Protein AF-A0A845ZPW6-F1 (afdb_monomer)

Solvent-accessible surface area (backbone atoms only — not 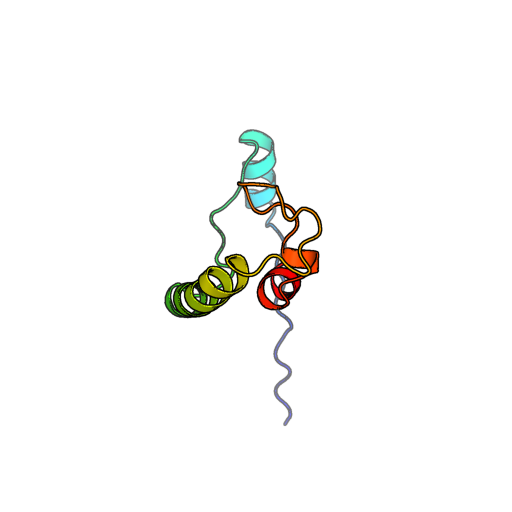comparable to full-atom values): 5092 Å² total; per-residue (Å²): 133,84,82,81,75,78,79,88,78,96,69,79,50,74,66,54,49,50,49,26,72,77,67,77,54,83,74,91,77,85,88,60,59,72,68,60,46,51,56,53,45,59,52,51,60,56,58,66,73,60,42,91,72,41,89,49,61,88,48,91,79,59,63,68,46,44,79,62,37,65,77,49,43,78,72,112

Secondary structure (DSSP, 8-state):
----PPPP--PPPHHHHHHHHHHS------SS-HHHHHHHHHHHHHHTT--TT-SSTT-TT-TTGGGT-HHHHTT-

Foldseek 3Di:
DDPDDDDDDDDDDPVQVVCCVVPVDGDDDDPDDPVVVVVLVVVVVVVLVDQPPQPCSPDPVSPPCLVPDVSSVVSD

pLDDT: mean 92.47, std 13.68, range [40.59, 98.62]

Radius of gyration: 17.67 Å; Cα contacts (8 Å, |Δi|>4): 40; chains: 1; bounding box: 32×47×40 Å

Structure (mmCIF, N/CA/C/O backbone):
data_AF-A0A845ZPW6-F1
#
_entry.id   AF-A0A845ZPW6-F1
#
loop_
_atom_site.group_PDB
_atom_site.id
_atom_site.type_symbol
_atom_site.label_atom_id
_atom_site.label_alt_id
_atom_site.label_comp_id
_atom_site.label_asym_id
_atom_site.label_entity_id
_atom_site.label_seq_id
_atom_site.pdbx_PDB_ins_code
_atom_site.Cartn_x
_atom_site.Cartn_y
_atom_site.Cartn_z
_atom_site.occupancy
_atom_site.B_iso_or_equiv
_atom_site.auth_seq_id
_atom_site.auth_comp_id
_atom_site.auth_asym_id
_atom_site.auth_atom_id
_atom_site.pdbx_PDB_model_num
ATOM 1 N N . MET A 1 1 ? 2.015 -37.075 14.354 1.00 40.59 1 MET A N 1
ATOM 2 C CA . MET A 1 1 ? 0.945 -36.100 14.657 1.00 40.59 1 MET A CA 1
ATOM 3 C C . MET A 1 1 ? 1.163 -34.886 13.772 1.00 40.59 1 MET A C 1
ATOM 5 O O . MET A 1 1 ? 2.217 -34.280 13.885 1.00 40.59 1 MET A O 1
ATOM 9 N N . LYS A 1 2 ? 0.246 -34.580 12.845 1.00 41.28 2 LYS A N 1
ATOM 10 C CA . LYS A 1 2 ? 0.271 -33.303 12.118 1.00 41.28 2 LYS A CA 1
ATOM 11 C C . LYS A 1 2 ? -0.350 -32.255 13.037 1.00 41.28 2 LYS A C 1
ATOM 13 O O . LYS A 1 2 ? -1.501 -32.409 13.434 1.00 41.28 2 LYS A O 1
ATOM 18 N N . THR A 1 3 ? 0.423 -31.249 13.420 1.00 41.81 3 THR A N 1
ATOM 19 C CA . THR A 1 3 ? -0.087 -30.052 14.088 1.00 41.81 3 THR A CA 1
ATOM 20 C C . THR A 1 3 ? -1.007 -29.329 13.112 1.00 41.81 3 THR A C 1
ATOM 22 O O . THR A 1 3 ? -0.559 -28.871 12.066 1.00 41.81 3 THR A O 1
ATOM 25 N N . ILE A 1 4 ? -2.300 -29.287 13.424 1.00 52.88 4 ILE A N 1
ATOM 26 C CA . ILE A 1 4 ? -3.265 -28.454 12.710 1.00 52.88 4 ILE A CA 1
ATOM 27 C C . ILE A 1 4 ? -3.054 -27.038 13.246 1.00 52.88 4 ILE A C 1
ATOM 29 O O . ILE A 1 4 ? -3.481 -26.727 14.355 1.00 52.88 4 ILE A O 1
ATOM 33 N N . THR A 1 5 ? -2.324 -26.206 12.511 1.00 56.47 5 THR A N 1
ATOM 34 C CA . THR A 1 5 ? -2.284 -24.765 12.774 1.00 56.47 5 THR A CA 1
ATOM 35 C C . THR A 1 5 ? -3.615 -24.180 12.323 1.00 56.47 5 THR A C 1
ATOM 37 O O . THR A 1 5 ? -4.025 -24.390 11.184 1.00 56.47 5 THR A O 1
ATOM 40 N N . ALA A 1 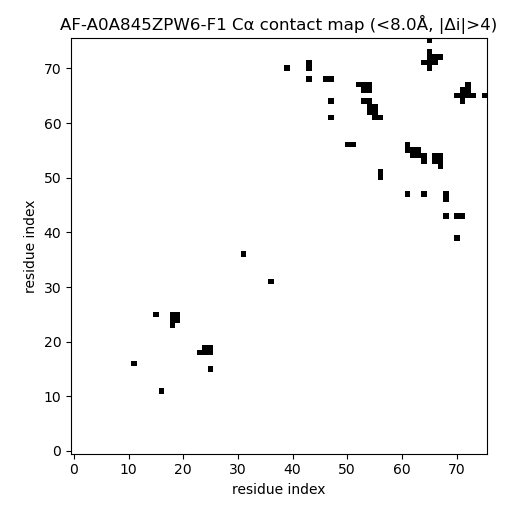6 ? -4.331 -23.512 13.227 1.00 64.81 6 ALA A N 1
ATOM 41 C CA . ALA A 1 6 ? -5.553 -22.807 12.867 1.00 64.81 6 ALA A CA 1
ATOM 42 C C . ALA A 1 6 ? -5.216 -21.683 11.876 1.00 64.81 6 ALA A C 1
ATOM 44 O O . ALA A 1 6 ? -4.286 -20.916 12.118 1.00 64.81 6 ALA A O 1
ATOM 45 N N . GLU A 1 7 ? -5.967 -21.600 10.778 1.00 70.00 7 GLU A N 1
ATOM 46 C CA . GLU A 1 7 ? -5.856 -20.506 9.810 1.00 70.00 7 GLU A CA 1
ATOM 47 C C . GLU A 1 7 ? -6.083 -19.154 10.509 1.00 70.00 7 GLU A C 1
ATOM 49 O O . GLU A 1 7 ? -7.028 -19.033 11.307 1.00 70.00 7 GLU A O 1
ATOM 54 N N . PRO A 1 8 ? -5.255 -18.133 10.233 1.00 68.81 8 PRO A N 1
ATOM 55 C CA . PRO A 1 8 ? -5.438 -16.817 10.818 1.00 68.81 8 PRO A CA 1
ATOM 56 C C . PRO A 1 8 ? -6.762 -16.199 10.348 1.00 68.81 8 PRO A C 1
ATOM 58 O O . PRO A 1 8 ? -7.174 -16.320 9.195 1.00 68.81 8 PRO A O 1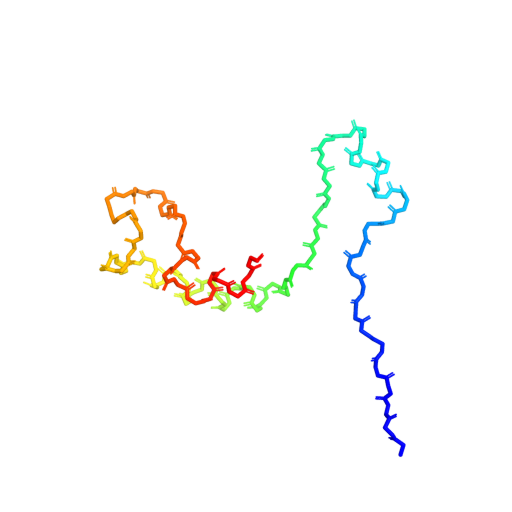
ATOM 61 N N . ARG A 1 9 ? -7.465 -15.542 11.274 1.00 85.38 9 ARG A N 1
ATOM 62 C CA . ARG A 1 9 ? -8.763 -14.904 11.030 1.00 85.38 9 ARG A CA 1
ATOM 63 C C . ARG A 1 9 ? -8.641 -13.397 11.223 1.00 85.38 9 ARG A C 1
ATOM 65 O O . ARG A 1 9 ? -8.577 -12.934 12.356 1.00 85.38 9 ARG A O 1
ATOM 72 N N . TYR A 1 10 ? -8.668 -12.647 10.126 1.00 91.25 10 TYR A N 1
ATOM 73 C CA . TYR A 1 10 ? -8.514 -11.188 10.112 1.00 91.25 10 TYR A CA 1
ATOM 74 C C . TYR A 1 10 ? -9.871 -10.461 10.065 1.00 91.25 10 TYR A C 1
ATOM 76 O O . TYR A 1 10 ? -10.165 -9.722 9.130 1.00 91.25 10 TYR A O 1
ATOM 84 N N . TYR A 1 11 ? -10.735 -10.706 11.055 1.00 94.38 11 TYR A N 1
ATOM 85 C CA . TYR A 1 11 ? -12.026 -10.016 11.176 1.00 94.38 11 TYR A CA 1
ATOM 86 C C . TYR A 1 11 ? -11.963 -8.930 12.240 1.00 94.38 11 TYR A C 1
ATOM 88 O O . TYR A 1 11 ? -11.363 -9.143 13.288 1.00 94.38 11 TYR A O 1
ATOM 96 N N . LEU A 1 12 ? -12.686 -7.832 12.013 1.00 96.06 12 LEU A N 1
ATOM 97 C CA . LEU A 1 12 ? -12.899 -6.832 13.052 1.00 96.06 12 LEU A CA 1
ATOM 98 C C . LEU A 1 12 ? -13.724 -7.407 14.211 1.00 96.06 12 LEU A C 1
ATOM 100 O O . LEU A 1 12 ? -14.770 -8.041 13.987 1.00 96.06 12 LEU A O 1
ATOM 104 N N . SER A 1 13 ? -13.291 -7.117 15.434 1.00 95.50 13 SER A N 1
ATOM 105 C CA . SER A 1 13 ? -14.062 -7.327 16.655 1.00 95.50 13 SER A CA 1
ATOM 106 C C . SER A 1 13 ? -15.328 -6.457 16.674 1.00 95.50 13 SER A C 1
ATOM 108 O O . SER A 1 13 ? -15.564 -5.613 15.803 1.00 95.50 13 SER A O 1
ATOM 110 N N . VAL A 1 14 ? -16.200 -6.682 17.658 1.00 97.88 14 VAL A N 1
ATOM 111 C CA . VAL A 1 14 ? -17.403 -5.853 17.838 1.00 97.88 14 VAL A CA 1
ATOM 112 C C . VAL A 1 14 ? -17.012 -4.418 18.197 1.00 97.88 14 VAL A C 1
ATOM 114 O O . VAL A 1 14 ? -17.565 -3.471 17.644 1.00 97.88 14 VAL A O 1
ATOM 117 N N . GLU A 1 15 ? -16.020 -4.265 19.067 1.00 97.81 15 GLU A N 1
ATOM 118 C CA . GLU A 1 15 ? -15.496 -2.983 19.537 1.00 97.81 15 GLU A CA 1
ATOM 119 C C . GLU A 1 15 ? -14.811 -2.220 18.398 1.00 97.81 15 GLU A C 1
ATOM 121 O O . GLU A 1 15 ? -15.043 -1.028 18.215 1.00 97.81 15 GLU A O 1
ATOM 126 N N . GLU A 1 16 ? -14.031 -2.923 17.576 1.00 97.94 16 GLU A N 1
ATOM 127 C CA . GLU A 1 16 ? -13.410 -2.380 16.369 1.00 97.94 16 GLU A CA 1
ATOM 128 C C . GLU A 1 16 ? -14.458 -1.873 15.367 1.00 97.94 16 GLU A C 1
ATOM 130 O O . GLU A 1 16 ? -14.351 -0.758 14.856 1.00 97.94 16 GLU A O 1
ATOM 135 N N . LYS A 1 17 ? -15.531 -2.637 15.128 1.00 98.44 17 LYS A N 1
ATOM 136 C CA . LYS A 1 17 ? -16.639 -2.190 14.264 1.00 98.44 17 LYS A CA 1
ATOM 137 C C . LYS A 1 17 ? -17.332 -0.946 14.810 1.00 98.44 17 LYS A C 1
ATOM 139 O O . LYS A 1 17 ? -17.655 -0.058 14.024 1.00 98.44 17 LYS A O 1
ATOM 144 N N . GLN A 1 18 ? -17.556 -0.882 16.122 1.00 98.50 18 GLN A N 1
ATOM 145 C CA . GLN A 1 18 ? -18.164 0.284 16.758 1.00 98.50 18 GLN A CA 1
ATOM 146 C C . GLN A 1 18 ? -17.274 1.521 16.590 1.00 98.50 18 GLN A C 1
ATOM 148 O O . GLN A 1 18 ? -17.748 2.560 16.135 1.00 98.50 18 GLN A O 1
ATOM 153 N N . PHE A 1 19 ? -15.971 1.384 16.856 1.00 98.50 19 PHE A N 1
ATOM 154 C CA . PHE A 1 19 ? -15.000 2.454 16.641 1.00 98.50 19 PHE A CA 1
ATOM 155 C C . PHE A 1 19 ? -15.033 2.968 15.196 1.00 98.5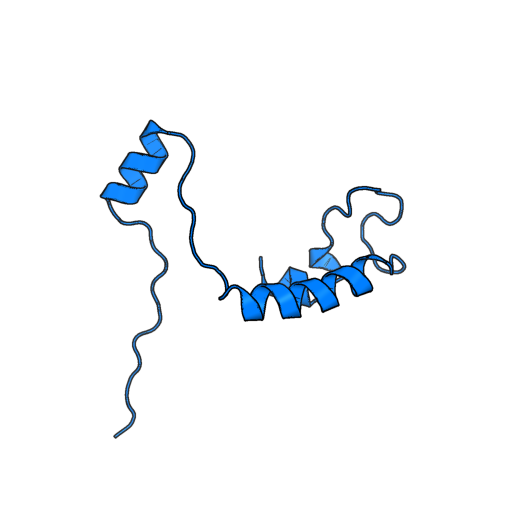0 19 PHE A C 1
ATOM 157 O O . PHE A 1 19 ? -15.107 4.177 14.975 1.00 98.50 19 PHE A O 1
ATOM 164 N N . PHE A 1 20 ? -15.029 2.063 14.210 1.00 98.62 20 PHE A N 1
ATOM 165 C CA . PHE A 1 20 ? -15.100 2.433 12.796 1.00 98.62 20 PHE A CA 1
ATOM 166 C C . PHE A 1 20 ? -16.380 3.206 12.454 1.00 98.62 20 PHE A C 1
ATOM 168 O O . PHE A 1 20 ? -16.314 4.211 11.749 1.00 98.62 20 PHE A O 1
ATOM 175 N N . GLN A 1 21 ? -17.537 2.769 12.965 1.00 98.56 21 GLN A N 1
ATOM 176 C CA . GLN A 1 21 ? -18.820 3.441 12.732 1.00 98.56 21 GLN A CA 1
ATOM 177 C C . GLN A 1 21 ? -18.854 4.861 13.310 1.00 98.56 21 GLN A C 1
ATOM 179 O O . GLN A 1 21 ? -19.421 5.754 12.685 1.00 98.56 21 GLN A O 1
ATOM 184 N N . GLU A 1 22 ? -18.243 5.078 14.476 1.00 98.62 22 GLU A N 1
ATOM 185 C CA . GLU A 1 22 ? -18.214 6.385 15.142 1.00 98.62 22 GLU A CA 1
ATOM 186 C C . GLU A 1 22 ? -17.199 7.353 14.521 1.00 98.62 22 G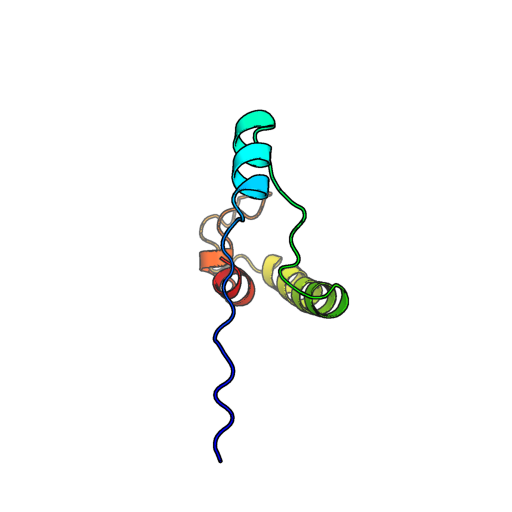LU A C 1
ATOM 188 O O . GLU A 1 22 ? -17.451 8.556 14.466 1.00 98.62 22 GLU A O 1
ATOM 193 N N . ASN A 1 23 ? -16.058 6.842 14.051 1.00 98.62 23 ASN A N 1
ATOM 194 C CA . ASN A 1 23 ? -14.908 7.674 13.684 1.00 98.62 23 ASN A CA 1
ATOM 195 C C . ASN A 1 23 ? -14.644 7.744 12.170 1.00 98.62 23 ASN A C 1
ATOM 197 O O . ASN A 1 23 ? -13.919 8.627 11.718 1.00 98.62 23 ASN A O 1
ATOM 201 N N . GLY A 1 24 ? -15.208 6.832 11.369 1.00 98.31 24 GLY A N 1
ATOM 202 C CA . GLY A 1 24 ? -15.004 6.775 9.915 1.00 98.31 24 GLY A CA 1
ATOM 203 C C . GLY A 1 24 ? -13.637 6.232 9.474 1.00 98.31 24 GLY A C 1
ATOM 204 O O . GLY A 1 24 ? -13.327 6.255 8.284 1.00 98.31 24 GLY A O 1
ATOM 205 N N . TYR A 1 25 ? -12.820 5.738 10.408 1.00 98.19 25 TYR A N 1
ATOM 206 C CA . TYR A 1 25 ? -11.540 5.074 10.153 1.00 98.19 25 TYR A CA 1
ATOM 207 C C . TYR A 1 25 ? -11.280 3.986 11.199 1.00 98.19 25 TYR A C 1
ATOM 209 O O . TYR A 1 25 ? -11.939 3.937 12.236 1.00 98.19 25 TYR A O 1
ATOM 217 N N . ILE A 1 26 ? -10.319 3.103 10.929 1.00 98.19 26 ILE A N 1
ATOM 218 C CA . ILE A 1 26 ? -9.874 2.088 11.883 1.00 98.19 26 ILE A CA 1
ATOM 219 C C . ILE A 1 26 ? -8.419 1.693 11.629 1.00 98.19 26 ILE A C 1
ATOM 221 O O . ILE A 1 26 ? -7.943 1.756 10.496 1.00 98.19 26 ILE A O 1
ATOM 225 N N . GLY A 1 27 ? -7.721 1.298 12.691 1.00 95.50 27 GLY A N 1
ATOM 226 C CA . GLY A 1 27 ? -6.323 0.886 12.662 1.00 95.50 27 GLY A CA 1
ATOM 227 C C . GLY A 1 27 ? -5.432 1.791 13.521 1.00 95.50 27 GLY A C 1
ATOM 228 O O . GLY A 1 27 ? -5.943 2.598 14.304 1.00 95.50 27 GLY A O 1
ATOM 229 N N . PRO A 1 28 ? -4.100 1.679 13.383 1.00 96.25 28 PRO A N 1
ATOM 230 C CA . PRO A 1 28 ? -3.383 0.885 12.377 1.00 96.25 28 PRO A CA 1
ATOM 231 C C . PRO A 1 28 ? -3.480 -0.637 12.598 1.00 96.25 28 PRO A C 1
ATOM 233 O O . PRO A 1 28 ? -3.605 -1.093 13.730 1.00 96.25 28 PRO A O 1
ATOM 236 N N . PHE A 1 29 ? -3.365 -1.412 11.514 1.00 96.06 29 PHE A N 1
ATOM 237 C CA . PHE A 1 29 ? -3.170 -2.867 11.542 1.00 96.06 29 PHE A CA 1
ATOM 238 C C . PHE A 1 29 ? -1.807 -3.225 10.952 1.00 96.06 29 PHE A C 1
ATOM 240 O O . PHE A 1 29 ? -1.322 -2.558 10.036 1.00 96.06 29 PHE A O 1
ATOM 247 N N . T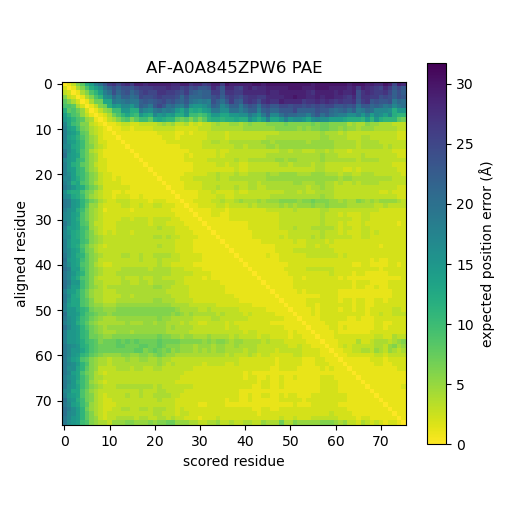HR A 1 30 ? -1.199 -4.297 11.452 1.00 95.06 30 THR A N 1
ATOM 248 C CA . THR A 1 30 ? 0.044 -4.832 10.891 1.00 95.06 30 THR A CA 1
ATOM 249 C C . THR A 1 30 ? -0.277 -5.750 9.717 1.00 95.06 30 THR A C 1
ATOM 251 O O . THR A 1 30 ? -0.890 -6.796 9.914 1.00 95.06 30 THR A O 1
ATOM 254 N N . LEU A 1 31 ? 0.157 -5.369 8.512 1.00 94.88 31 LEU A N 1
ATOM 255 C CA . LEU A 1 31 ? 0.127 -6.240 7.332 1.00 94.88 31 LEU A CA 1
ATOM 256 C C . LEU A 1 31 ? 1.424 -7.053 7.207 1.00 94.88 31 LEU A C 1
ATOM 258 O O . LEU A 1 31 ? 1.378 -8.266 7.047 1.00 94.88 31 LEU A O 1
ATOM 262 N N . PHE A 1 32 ? 2.566 -6.381 7.374 1.00 95.75 32 PHE A N 1
ATOM 263 C CA . PHE A 1 32 ? 3.901 -6.977 7.417 1.00 95.75 32 PHE A CA 1
ATOM 264 C C . PHE A 1 32 ? 4.685 -6.427 8.616 1.00 95.75 32 PHE A C 1
ATOM 266 O O . PHE A 1 32 ? 4.461 -5.274 9.011 1.00 95.75 32 PHE A O 1
ATOM 273 N N . PRO A 1 33 ? 5.624 -7.202 9.182 1.00 97.25 33 PRO A N 1
ATOM 274 C CA . PRO A 1 33 ? 6.660 -6.673 10.058 1.00 97.25 33 PRO A CA 1
ATOM 275 C C . PRO A 1 33 ? 7.430 -5.516 9.394 1.00 97.25 33 PRO A C 1
ATOM 277 O O . PRO A 1 33 ? 7.580 -5.500 8.168 1.00 97.25 33 PRO A O 1
ATOM 280 N N . PRO A 1 34 ? 7.939 -4.541 10.168 1.00 97.50 34 PRO A N 1
ATOM 281 C CA . PRO A 1 34 ? 8.633 -3.377 9.616 1.00 97.50 34 PRO A CA 1
ATOM 282 C C . PRO A 1 34 ? 9.814 -3.723 8.697 1.00 97.50 34 PRO A C 1
ATOM 284 O O . PRO A 1 34 ? 9.988 -3.087 7.659 1.00 97.50 34 PRO A O 1
ATOM 287 N N . GLU A 1 35 ? 10.616 -4.721 9.063 1.00 98.00 35 GLU A N 1
ATOM 288 C CA . GLU A 1 35 ? 11.766 -5.186 8.289 1.00 98.00 35 GLU A CA 1
ATOM 289 C C . GLU A 1 35 ? 11.363 -5.816 6.950 1.00 98.00 35 GLU A C 1
ATOM 291 O O . GLU A 1 35 ? 11.939 -5.466 5.920 1.00 98.00 35 GLU A O 1
ATOM 296 N N . GLU A 1 36 ? 10.326 -6.658 6.944 1.00 97.31 36 GLU A N 1
ATOM 297 C CA . GLU A 1 36 ? 9.798 -7.288 5.728 1.00 97.31 36 GLU A CA 1
ATOM 298 C C . GLU A 1 36 ? 9.191 -6.236 4.791 1.00 97.31 36 GLU A C 1
ATOM 300 O O . GLU A 1 36 ? 9.442 -6.243 3.585 1.00 97.31 36 GLU A O 1
ATOM 305 N N . MET A 1 37 ? 8.451 -5.268 5.345 1.00 97.69 37 MET A N 1
ATOM 306 C CA . MET A 1 37 ? 7.888 -4.168 4.562 1.00 97.69 37 MET A CA 1
ATOM 307 C C . MET A 1 37 ? 8.986 -3.291 3.941 1.00 97.69 37 MET A C 1
ATOM 309 O O . MET A 1 37 ? 8.848 -2.826 2.808 1.00 97.69 37 MET A O 1
ATOM 313 N N . LEU A 1 38 ? 10.085 -3.057 4.664 1.00 98.19 38 LEU A N 1
ATOM 314 C CA . LEU A 1 38 ? 11.205 -2.261 4.167 1.00 98.19 38 LEU A CA 1
ATOM 315 C C . LEU A 1 38 ? 11.918 -2.955 3.000 1.00 98.19 38 LEU A C 1
ATOM 317 O O . LEU A 1 38 ? 12.212 -2.306 1.995 1.00 98.19 38 LEU A O 1
ATOM 321 N N . GLU A 1 39 ? 12.166 -4.259 3.117 1.00 97.81 39 GLU A N 1
ATOM 322 C CA . GLU A 1 39 ? 12.770 -5.064 2.051 1.00 97.81 39 GLU A CA 1
ATOM 323 C C . GLU A 1 39 ? 11.883 -5.094 0.798 1.00 97.81 39 GLU A C 1
ATOM 325 O O . GLU A 1 39 ? 12.345 -4.770 -0.300 1.00 97.81 39 GLU A O 1
ATOM 330 N N . LEU A 1 40 ? 10.589 -5.377 0.971 1.00 97.88 40 LEU A N 1
ATOM 331 C CA . LEU A 1 40 ? 9.606 -5.399 -0.112 1.00 97.88 40 LEU A CA 1
ATOM 332 C C . LEU A 1 40 ? 9.508 -4.039 -0.824 1.00 97.88 40 LEU A C 1
ATOM 334 O O . LEU A 1 40 ? 9.476 -3.970 -2.056 1.00 97.88 40 LEU A O 1
ATOM 338 N N . TRP A 1 41 ? 9.522 -2.940 -0.062 1.00 98.31 41 TRP A N 1
ATOM 339 C CA . TRP A 1 41 ? 9.472 -1.592 -0.624 1.00 98.31 41 TRP A CA 1
ATOM 340 C C . TRP A 1 41 ? 10.699 -1.249 -1.474 1.00 98.31 41 TRP A C 1
ATOM 342 O O . TRP A 1 41 ? 10.551 -0.580 -2.497 1.00 98.31 41 TRP A O 1
ATOM 352 N N . TYR A 1 42 ? 11.904 -1.693 -1.103 1.00 98.12 42 TYR A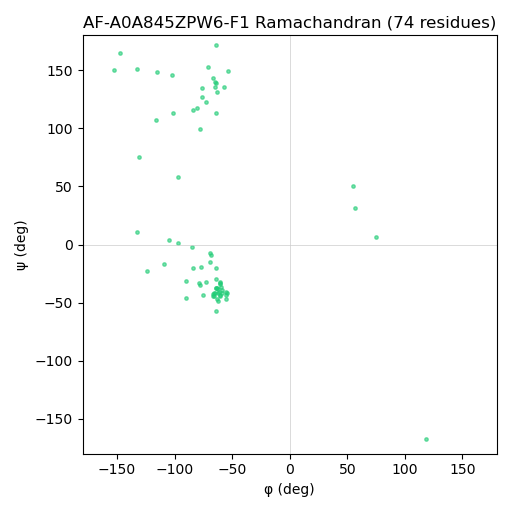 N 1
ATOM 353 C CA . TYR A 1 42 ? 13.092 -1.433 -1.922 1.00 98.12 42 TYR A CA 1
ATOM 354 C C . TYR A 1 42 ? 12.996 -2.063 -3.311 1.00 98.12 42 TYR A C 1
ATOM 356 O O . TYR A 1 42 ? 13.392 -1.413 -4.281 1.00 98.12 42 TYR A O 1
ATOM 364 N N . GLY A 1 43 ? 12.424 -3.266 -3.411 1.00 98.06 43 GLY A N 1
ATOM 365 C CA . GLY A 1 43 ? 12.128 -3.910 -4.692 1.00 98.06 43 GLY A CA 1
ATOM 366 C C . GLY A 1 43 ? 11.091 -3.125 -5.495 1.00 98.06 43 GLY A C 1
ATOM 367 O O . GLY A 1 43 ? 11.396 -2.621 -6.576 1.00 98.06 43 GLY A O 1
ATOM 368 N N . ILE A 1 44 ? 9.907 -2.906 -4.909 1.00 98.19 44 ILE A N 1
ATOM 369 C CA . ILE A 1 44 ? 8.800 -2.176 -5.555 1.00 98.19 44 ILE A CA 1
ATOM 370 C C . ILE A 1 44 ? 9.252 -0.798 -6.045 1.00 98.19 44 ILE A C 1
ATOM 372 O O . ILE A 1 44 ? 8.903 -0.371 -7.143 1.00 98.19 44 ILE A O 1
ATOM 376 N N . LYS A 1 45 ? 10.049 -0.080 -5.249 1.00 97.69 45 LYS A N 1
ATOM 377 C CA . LYS A 1 45 ? 10.546 1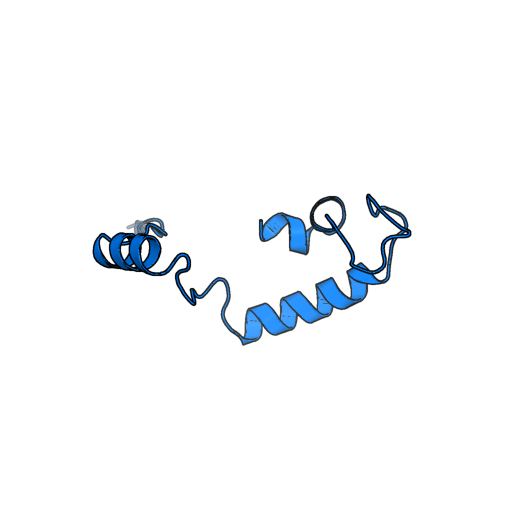.249 -5.609 1.00 97.69 45 LYS A CA 1
ATOM 378 C C . LYS A 1 45 ? 11.374 1.236 -6.897 1.00 97.69 45 LYS A C 1
ATOM 380 O O . LYS A 1 45 ? 11.299 2.211 -7.645 1.00 97.69 45 LYS A O 1
ATOM 385 N N . MET A 1 46 ? 12.157 0.186 -7.142 1.00 97.88 46 MET A N 1
ATOM 386 C CA . MET A 1 46 ? 12.922 0.042 -8.383 1.00 97.88 46 MET A CA 1
ATOM 387 C C . MET A 1 46 ? 12.012 -0.350 -9.548 1.00 97.88 46 MET A C 1
ATOM 389 O O . MET A 1 46 ? 12.088 0.285 -10.598 1.00 97.88 46 MET A O 1
ATOM 393 N N . ASP A 1 47 ? 11.090 -1.291 -9.337 1.00 97.75 47 ASP A N 1
ATOM 394 C CA . ASP A 1 47 ? 10.125 -1.731 -10.357 1.00 97.75 47 ASP A CA 1
ATOM 395 C C . ASP A 1 47 ? 9.213 -0.586 -10.831 1.00 97.75 47 ASP A C 1
ATOM 397 O O . ASP A 1 47 ? 8.849 -0.494 -12.002 1.00 97.75 47 ASP A O 1
ATOM 401 N N . LEU A 1 48 ? 8.886 0.359 -9.944 1.00 97.62 48 LEU A N 1
ATOM 402 C CA . LEU A 1 48 ? 8.079 1.535 -10.275 1.00 97.62 48 LEU A CA 1
ATOM 403 C C . LEU A 1 48 ? 8.737 2.478 -11.299 1.00 97.62 48 LEU A C 1
ATOM 405 O O . LEU A 1 48 ? 8.022 3.296 -11.892 1.00 97.62 48 LEU A O 1
ATOM 409 N N . LEU A 1 49 ? 10.062 2.406 -11.481 1.00 96.62 49 LEU A N 1
ATOM 410 C CA . LEU A 1 49 ? 10.792 3.205 -12.472 1.00 96.62 49 LEU A CA 1
ATOM 411 C C . LEU A 1 49 ? 10.540 2.714 -13.898 1.00 96.62 49 LEU A C 1
ATOM 413 O O . LEU A 1 49 ? 10.511 3.537 -14.816 1.00 96.62 49 LEU A O 1
ATOM 417 N N . ASP A 1 50 ? 10.335 1.408 -14.071 1.00 96.88 50 ASP A N 1
ATOM 418 C CA . ASP A 1 50 ? 9.892 0.843 -15.338 1.00 96.88 50 ASP A CA 1
ATOM 419 C C . ASP A 1 50 ? 8.396 1.122 -15.523 1.00 96.88 50 ASP A C 1
ATOM 421 O O . ASP A 1 50 ? 7.592 1.005 -14.595 1.00 96.88 50 ASP A O 1
ATOM 425 N N . LYS A 1 51 ? 8.027 1.559 -16.725 1.00 97.12 51 LYS A N 1
ATOM 426 C CA . LYS A 1 51 ? 6.651 1.885 -17.104 1.00 97.12 51 LYS A CA 1
ATOM 427 C C . LYS A 1 51 ? 6.244 1.276 -18.441 1.00 97.12 51 LYS A C 1
ATOM 429 O O . LYS A 1 51 ? 5.190 1.647 -18.950 1.00 97.12 51 LYS A O 1
ATOM 434 N N . GLU A 1 52 ? 7.041 0.374 -19.014 1.00 97.25 52 GLU A N 1
ATOM 435 C CA . GLU A 1 52 ? 6.748 -0.240 -20.315 1.00 97.25 52 GLU A CA 1
ATOM 436 C C . GLU A 1 52 ? 5.401 -0.978 -20.310 1.00 97.25 52 GLU A C 1
ATOM 438 O O . GLU A 1 52 ? 4.622 -0.869 -21.256 1.00 97.25 52 GLU A O 1
ATOM 443 N N . THR A 1 53 ? 5.092 -1.660 -19.205 1.00 97.62 53 THR A N 1
ATOM 444 C CA . THR A 1 53 ? 3.863 -2.445 -19.016 1.00 97.62 53 THR A CA 1
ATOM 445 C C . THR A 1 53 ? 2.832 -1.768 -18.110 1.00 97.62 53 THR A C 1
ATOM 447 O O . THR A 1 53 ? 1.782 -2.349 -17.835 1.00 97.62 53 THR A O 1
ATOM 450 N N . ALA A 1 54 ? 3.091 -0.536 -17.660 1.00 98.06 54 ALA A N 1
ATOM 451 C CA . ALA A 1 54 ? 2.187 0.169 -16.761 1.00 98.06 54 ALA A CA 1
ATOM 452 C C . ALA A 1 54 ? 0.839 0.468 -17.455 1.00 98.06 54 ALA A C 1
ATOM 454 O O . ALA A 1 54 ? 0.835 0.933 -18.597 1.00 98.06 54 ALA A O 1
ATOM 455 N N . PRO A 1 55 ? -0.311 0.330 -16.764 1.00 98.06 55 PRO A N 1
ATOM 456 C CA . PRO A 1 55 ? -1.625 0.665 -17.330 1.00 98.06 55 PRO A CA 1
ATOM 457 C C . PRO A 1 55 ? -1.734 2.139 -17.745 1.00 98.06 55 PRO A C 1
ATOM 459 O O . PRO A 1 55 ? -2.391 2.487 -18.726 1.00 98.06 55 PRO A O 1
ATOM 462 N N . PHE A 1 56 ? -1.060 3.016 -16.990 1.00 97.38 56 PHE A N 1
ATOM 463 C CA . PHE A 1 56 ? -1.048 4.463 -17.197 1.00 97.38 56 PHE A CA 1
ATOM 464 C C . PHE A 1 56 ? 0.393 5.010 -17.180 1.00 97.38 56 PHE A C 1
ATOM 466 O O . PHE A 1 56 ? 0.800 5.656 -16.208 1.00 97.38 56 PHE A O 1
ATOM 473 N N . PRO A 1 57 ? 1.189 4.814 -18.249 1.00 95.81 57 PRO A N 1
ATOM 474 C CA . PRO A 1 57 ? 2.631 5.098 -18.237 1.00 95.81 57 PRO A CA 1
ATOM 475 C C . PRO A 1 57 ? 2.966 6.588 -18.036 1.00 95.81 57 PRO A C 1
ATOM 477 O O . PRO A 1 57 ? 3.963 6.940 -17.406 1.00 95.81 57 PRO A O 1
ATOM 480 N N . ASN A 1 58 ? 2.092 7.492 -18.485 1.00 95.38 58 ASN A N 1
ATOM 481 C CA . ASN A 1 58 ? 2.279 8.940 -18.335 1.00 95.38 58 ASN A CA 1
ATOM 482 C C . ASN A 1 58 ? 1.789 9.493 -16.982 1.00 95.38 58 ASN A C 1
ATOM 484 O O . ASN A 1 58 ? 1.929 10.68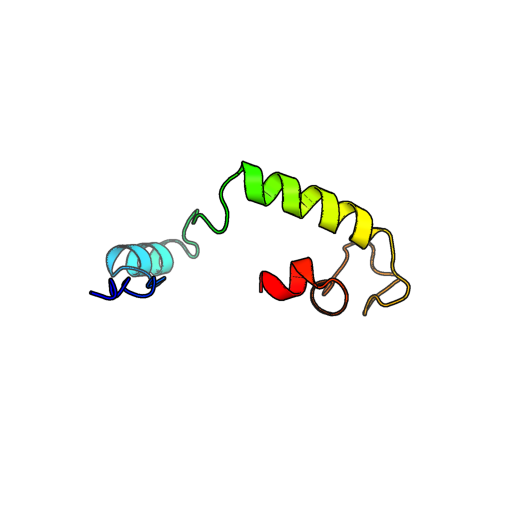9 -16.715 1.00 95.38 58 ASN A O 1
ATOM 488 N N . ASN A 1 59 ? 1.210 8.654 -16.114 1.00 93.94 59 ASN A N 1
ATOM 489 C CA . ASN A 1 59 ? 0.733 9.082 -14.804 1.00 93.94 59 ASN A CA 1
ATOM 490 C C . ASN A 1 59 ? 1.920 9.270 -13.838 1.00 93.94 59 ASN A C 1
ATOM 492 O O . ASN A 1 59 ? 2.757 8.382 -13.655 1.00 93.94 59 ASN A O 1
ATOM 496 N N . LYS A 1 60 ? 1.995 10.447 -13.208 1.00 93.12 60 LYS A N 1
ATOM 497 C CA . LYS A 1 60 ? 3.057 10.803 -12.250 1.00 93.12 60 LYS A CA 1
ATOM 498 C C . LYS A 1 60 ? 2.873 10.170 -10.867 1.00 93.12 60 LYS A C 1
ATOM 500 O O . LYS A 1 60 ? 3.836 10.085 -10.120 1.00 93.12 60 LYS A O 1
ATOM 505 N N . MET A 1 61 ? 1.661 9.725 -10.552 1.00 95.75 61 MET A N 1
ATOM 506 C CA . MET A 1 61 ? 1.266 9.151 -9.268 1.00 95.75 61 MET A CA 1
ATOM 507 C C . MET A 1 61 ? 1.284 7.618 -9.249 1.00 95.75 61 MET A C 1
ATOM 509 O O . MET A 1 61 ? 0.950 7.046 -8.220 1.00 95.75 61 MET A O 1
ATOM 513 N N . ASN A 1 62 ? 1.665 6.952 -10.351 1.00 96.62 62 ASN A N 1
ATOM 514 C CA . ASN A 1 62 ? 1.751 5.486 -10.422 1.00 96.62 62 ASN A CA 1
ATOM 515 C C . ASN A 1 62 ? 0.435 4.784 -10.023 1.00 96.62 62 ASN A C 1
ATOM 517 O O . ASN A 1 62 ? 0.422 3.890 -9.181 1.00 96.62 62 ASN A O 1
ATOM 521 N N . TYR A 1 63 ? -0.684 5.206 -10.617 1.00 97.44 63 TYR A N 1
ATOM 522 C CA . TYR A 1 63 ? -1.976 4.557 -10.376 1.00 97.44 63 TYR A CA 1
ATOM 523 C C . TYR A 1 63 ? -1.987 3.129 -10.930 1.00 97.44 63 TYR A C 1
ATOM 525 O O . TYR A 1 63 ? -1.405 2.865 -11.982 1.00 97.44 63 TYR A O 1
ATOM 533 N N . ASP A 1 64 ? -2.661 2.242 -10.200 1.00 97.69 64 ASP A N 1
ATOM 534 C CA . ASP A 1 64 ? -2.964 0.857 -10.569 1.00 97.69 64 ASP A CA 1
ATOM 535 C C . ASP A 1 64 ? -1.753 -0.023 -10.911 1.00 97.69 64 ASP A C 1
ATOM 537 O O . ASP A 1 64 ? -1.855 -0.980 -11.672 1.00 97.69 64 ASP A O 1
ATOM 541 N N . ARG A 1 65 ? -0.596 0.241 -10.286 1.00 98.31 65 ARG A N 1
ATOM 542 C CA . ARG A 1 65 ? 0.633 -0.541 -10.520 1.00 98.31 65 ARG A CA 1
ATOM 543 C C . ARG A 1 65 ? 0.607 -1.978 -9.986 1.00 98.31 65 ARG A C 1
ATOM 545 O O . ARG A 1 65 ? 1.498 -2.763 -10.280 1.00 98.31 65 ARG A O 1
ATOM 552 N N . HIS A 1 66 ? -0.428 -2.356 -9.237 1.00 98.25 66 HIS A N 1
ATOM 553 C CA . HIS A 1 66 ? -0.700 -3.758 -8.901 1.00 98.25 66 HIS A CA 1
ATOM 554 C C . HIS A 1 66 ? -1.142 -4.590 -10.120 1.00 98.25 66 HIS A C 1
ATOM 556 O O . HIS A 1 66 ? -1.255 -5.808 -10.009 1.00 98.25 66 HIS A O 1
ATOM 562 N N . LEU A 1 67 ? -1.415 -3.954 -11.268 1.00 98.19 67 LEU A N 1
ATOM 563 C CA . LEU A 1 67 ? -1.744 -4.636 -12.522 1.00 98.19 67 LEU A CA 1
ATOM 564 C C . LEU A 1 67 ? -0.503 -5.077 -13.315 1.00 98.19 67 LEU A C 1
ATOM 566 O O . LEU A 1 67 ? -0.617 -5.970 -14.150 1.00 98.19 67 LEU A O 1
ATOM 570 N N . ASP A 1 68 ? 0.665 -4.480 -13.061 1.00 98.12 68 ASP A N 1
ATOM 571 C CA . ASP A 1 68 ? 1.919 -4.795 -13.761 1.00 98.12 68 ASP A CA 1
ATOM 572 C C . ASP A 1 68 ? 3.079 -5.196 -12.833 1.00 98.12 68 ASP A C 1
ATOM 574 O O . ASP A 1 68 ? 3.971 -5.926 -13.262 1.00 98.12 68 ASP A O 1
ATOM 578 N N . ILE A 1 69 ? 3.061 -4.803 -11.554 1.00 98.31 69 ILE A N 1
ATOM 579 C CA . ILE A 1 69 ? 4.068 -5.197 -10.558 1.00 98.31 69 ILE A CA 1
ATOM 580 C C . ILE A 1 69 ? 3.510 -6.318 -9.678 1.00 98.31 69 ILE A C 1
ATOM 582 O O . ILE A 1 69 ? 2.622 -6.095 -8.851 1.00 98.31 69 ILE A O 1
ATOM 586 N N . LYS A 1 70 ? 4.088 -7.522 -9.790 1.00 97.69 70 LYS A N 1
ATOM 587 C CA . LYS A 1 70 ? 3.652 -8.706 -9.028 1.00 97.69 70 LYS A CA 1
ATOM 588 C C . LYS A 1 70 ? 3.639 -8.467 -7.513 1.00 97.69 70 LYS A C 1
ATOM 590 O O . LYS A 1 70 ? 2.679 -8.832 -6.850 1.00 97.69 70 LYS A O 1
ATOM 595 N N . ALA A 1 71 ? 4.670 -7.821 -6.974 1.00 97.25 71 ALA A N 1
ATOM 596 C CA . ALA A 1 71 ? 4.759 -7.539 -5.543 1.00 97.25 71 ALA A CA 1
ATOM 597 C C . ALA A 1 71 ? 3.607 -6.654 -5.029 1.00 97.25 71 ALA A C 1
ATOM 599 O O . ALA A 1 71 ? 3.176 -6.824 -3.897 1.00 97.25 71 ALA A O 1
ATOM 600 N N . LEU A 1 72 ? 3.081 -5.735 -5.851 1.00 98.00 72 LEU A N 1
ATOM 601 C CA . LEU A 1 72 ? 1.891 -4.951 -5.507 1.00 98.00 72 LEU A CA 1
ATOM 602 C C . LEU A 1 72 ? 0.602 -5.760 -5.703 1.00 98.00 72 LEU A C 1
ATOM 604 O O . LEU A 1 72 ? -0.341 -5.568 -4.945 1.00 98.00 72 LEU A O 1
ATOM 608 N N . ASN A 1 73 ? 0.563 -6.658 -6.694 1.00 98.06 73 ASN A N 1
ATOM 609 C CA . ASN A 1 73 ? -0.555 -7.583 -6.896 1.00 98.06 73 ASN A CA 1
ATOM 610 C C . ASN A 1 73 ? -0.754 -8.522 -5.700 1.00 98.06 73 ASN A C 1
ATOM 612 O O . ASN A 1 73 ? -1.884 -8.736 -5.290 1.00 98.06 73 ASN A O 1
ATOM 616 N N . ASP A 1 74 ? 0.338 -9.031 -5.125 1.00 96.81 74 ASP A N 1
ATOM 617 C CA . ASP A 1 74 ? 0.300 -9.952 -3.985 1.00 96.81 74 ASP A CA 1
ATOM 618 C C . ASP A 1 74 ? -0.175 -9.272 -2.671 1.00 96.81 74 ASP A C 1
ATOM 620 O O . ASP A 1 74 ? -0.484 -9.970 -1.707 1.00 96.81 74 ASP A O 1
ATOM 624 N N . ILE A 1 75 ? -0.208 -7.929 -2.606 1.00 95.31 75 ILE A N 1
ATOM 625 C CA . ILE A 1 75 ? -0.607 -7.144 -1.416 1.00 95.31 75 ILE A CA 1
ATOM 626 C C . ILE A 1 75 ? -2.115 -6.845 -1.378 1.00 95.31 75 ILE A C 1
ATOM 628 O O . ILE A 1 75 ? -2.661 -6.675 -0.283 1.00 95.31 75 ILE A O 1
ATOM 632 N N . ILE A 1 76 ? -2.764 -6.700 -2.541 1.00 92.31 76 ILE A N 1
ATOM 633 C CA . ILE A 1 76 ? -4.170 -6.264 -2.654 1.00 92.31 76 ILE A CA 1
ATOM 634 C C . ILE A 1 76 ? -5.162 -7.429 -2.601 1.00 92.31 76 ILE A C 1
ATOM 636 O O . ILE A 1 76 ? -6.306 -7.170 -2.166 1.00 92.31 76 ILE A O 1
#

Mean predicted aligned error: 5.42 Å

Sequence (76 aa):
MKTITAEPRYYLSVEEKQFFQENGYIGPFTLFPPEEMLELWYGIKMDLLDKETAPFPNNKMNYDRHLDIKALNDII